Protein AF-A0A6V7XPJ3-F1 (afdb_monomer)

Structure (mmCIF, N/CA/C/O backbone):
data_AF-A0A6V7XPJ3-F1
#
_entry.id   AF-A0A6V7XPJ3-F1
#
loop_
_atom_site.group_PDB
_atom_site.id
_atom_site.type_symbol
_atom_site.label_atom_id
_atom_site.label_alt_id
_atom_site.label_comp_id
_atom_site.label_asym_id
_atom_site.label_entity_id
_atom_site.label_seq_id
_atom_site.pdbx_PDB_ins_code
_atom_site.Cartn_x
_atom_site.Cartn_y
_atom_site.Cartn_z
_atom_site.occupancy
_atom_site.B_iso_or_equiv
_atom_site.auth_seq_id
_atom_site.auth_comp_id
_atom_site.auth_asym_id
_atom_site.auth_atom_id
_atom_site.pdbx_PDB_model_num
ATOM 1 N N . MET A 1 1 ? -4.614 -4.482 14.484 1.00 74.56 1 MET A N 1
ATOM 2 C CA . MET A 1 1 ? -3.194 -4.887 14.577 1.00 74.56 1 MET A CA 1
ATOM 3 C C . MET A 1 1 ? -2.807 -5.880 13.486 1.00 74.56 1 MET A C 1
ATOM 5 O O . MET A 1 1 ? -2.039 -5.483 12.630 1.00 74.56 1 MET A O 1
ATOM 9 N N . PHE A 1 2 ? -3.361 -7.104 13.431 1.00 84.56 2 PHE A N 1
ATOM 10 C CA . PHE A 1 2 ? -2.968 -8.099 12.409 1.00 84.56 2 PHE A CA 1
ATOM 11 C C . PHE A 1 2 ? -3.120 -7.606 10.957 1.00 84.56 2 PHE A C 1
ATOM 13 O O . PHE A 1 2 ? -2.157 -7.640 10.206 1.00 84.56 2 PHE A O 1
ATOM 20 N N . CYS A 1 3 ? -4.289 -7.077 10.574 1.00 83.56 3 CYS A N 1
ATOM 21 C CA . CYS A 1 3 ? -4.509 -6.594 9.203 1.00 83.56 3 CYS A CA 1
ATOM 22 C C . CYS A 1 3 ? -3.574 -5.444 8.803 1.00 83.56 3 CYS A C 1
ATOM 24 O O . CYS A 1 3 ? -3.143 -5.400 7.662 1.00 83.56 3 CYS A O 1
ATOM 26 N N . ILE A 1 4 ? -3.235 -4.556 9.743 1.00 87.88 4 ILE A N 1
ATOM 27 C CA . ILE A 1 4 ? -2.321 -3.433 9.491 1.00 87.88 4 ILE A CA 1
ATOM 28 C C . ILE A 1 4 ? -0.924 -3.968 9.184 1.00 87.88 4 ILE A C 1
ATOM 30 O O . ILE A 1 4 ? -0.341 -3.586 8.184 1.00 87.88 4 ILE A O 1
ATOM 34 N N . GLY A 1 5 ? -0.438 -4.936 9.970 1.00 90.12 5 GLY A N 1
ATOM 35 C CA . GLY A 1 5 ? 0.854 -5.575 9.708 1.00 90.12 5 GLY A CA 1
ATOM 36 C C . GLY A 1 5 ? 0.911 -6.313 8.366 1.00 90.12 5 GLY A C 1
ATOM 37 O O . GLY A 1 5 ? 1.963 -6.370 7.745 1.00 90.12 5 GLY A O 1
ATOM 38 N N . VAL A 1 6 ? -0.210 -6.853 7.877 1.00 90.19 6 VAL A N 1
ATOM 39 C CA . VAL A 1 6 ? -0.259 -7.456 6.532 1.00 90.19 6 VAL A CA 1
ATOM 40 C C . VAL A 1 6 ? -0.111 -6.390 5.442 1.00 90.19 6 VAL A C 1
ATOM 42 O O . VAL A 1 6 ? 0.617 -6.619 4.479 1.00 90.19 6 VAL A O 1
ATOM 45 N N . ILE A 1 7 ? -0.768 -5.236 5.596 1.00 89.75 7 ILE A N 1
ATOM 46 C CA . ILE A 1 7 ? -0.653 -4.112 4.653 1.00 89.75 7 ILE A CA 1
ATOM 47 C C . ILE A 1 7 ? 0.747 -3.485 4.702 1.00 89.75 7 ILE A C 1
ATOM 49 O O . ILE A 1 7 ? 1.311 -3.205 3.653 1.00 89.75 7 ILE A O 1
ATOM 53 N N . ASP A 1 8 ? 1.342 -3.356 5.884 1.00 91.75 8 ASP A N 1
ATOM 54 C CA . ASP A 1 8 ? 2.713 -2.859 6.062 1.00 91.75 8 ASP A CA 1
ATOM 55 C C . ASP A 1 8 ? 3.743 -3.765 5.360 1.00 91.75 8 ASP A C 1
ATOM 57 O O . ASP A 1 8 ? 4.589 -3.308 4.593 1.00 91.75 8 ASP A O 1
ATOM 61 N N . MET A 1 9 ? 3.603 -5.088 5.499 1.00 93.00 9 MET A N 1
ATOM 62 C CA . MET A 1 9 ? 4.442 -6.034 4.752 1.00 93.00 9 MET A CA 1
ATOM 63 C C . MET A 1 9 ? 4.249 -5.890 3.238 1.00 93.00 9 MET A C 1
ATOM 65 O O . MET A 1 9 ? 5.221 -5.961 2.490 1.00 93.00 9 MET A O 1
ATOM 69 N N . MET A 1 10 ? 3.016 -5.660 2.774 1.00 90.75 10 MET A N 1
ATOM 70 C CA . MET A 1 10 ? 2.719 -5.390 1.363 1.00 90.75 10 MET A CA 1
ATOM 71 C C . MET A 1 10 ? 3.367 -4.089 0.865 1.00 90.75 10 MET A C 1
ATOM 73 O O . MET A 1 10 ? 3.898 -4.083 -0.249 1.00 90.75 10 MET A O 1
ATOM 77 N N . ALA A 1 11 ? 3.370 -3.034 1.682 1.00 90.56 11 ALA A N 1
ATOM 78 C CA . ALA A 1 11 ? 4.013 -1.758 1.384 1.00 90.56 11 ALA A CA 1
ATOM 79 C C . ALA A 1 11 ? 5.546 -1.885 1.343 1.00 90.56 11 ALA A C 1
ATOM 81 O O . ALA A 1 11 ? 6.189 -1.366 0.431 1.00 90.56 11 ALA A O 1
ATOM 82 N N . LEU A 1 12 ? 6.143 -2.657 2.256 1.00 92.25 12 LEU A N 1
ATOM 83 C CA . LEU A 1 12 ? 7.584 -2.937 2.267 1.00 92.25 12 LEU A CA 1
ATOM 84 C C . LEU A 1 12 ? 8.059 -3.700 1.024 1.00 92.25 12 LEU A C 1
ATOM 86 O O . LEU A 1 12 ? 9.182 -3.479 0.559 1.00 92.25 12 LEU A O 1
ATOM 90 N N . LEU A 1 13 ? 7.226 -4.580 0.458 1.00 91.69 13 LEU A N 1
ATOM 91 C CA . LEU A 1 13 ? 7.546 -5.236 -0.814 1.00 91.69 13 LEU A CA 1
ATOM 92 C C . LEU A 1 13 ? 7.695 -4.210 -1.951 1.00 91.69 13 LEU A C 1
ATOM 94 O O . LEU A 1 13 ? 8.577 -4.370 -2.796 1.00 91.69 13 LEU A O 1
ATOM 98 N N . ASP A 1 14 ? 6.878 -3.156 -1.952 1.00 88.38 14 ASP A N 1
ATOM 99 C CA . ASP A 1 14 ? 6.933 -2.078 -2.942 1.00 88.38 14 ASP A CA 1
ATOM 100 C C . ASP A 1 14 ? 8.128 -1.138 -2.710 1.00 88.38 14 ASP A C 1
ATOM 102 O O . ASP A 1 14 ? 9.012 -0.992 -3.564 1.00 88.38 14 ASP A O 1
ATOM 106 N N . ALA A 1 15 ? 8.205 -0.559 -1.511 1.00 86.94 15 ALA A N 1
ATOM 107 C CA . ALA A 1 15 ? 9.214 0.433 -1.156 1.00 86.94 15 ALA A CA 1
ATOM 108 C C . ALA A 1 15 ? 10.632 -0.158 -1.083 1.00 86.94 15 ALA A C 1
ATOM 110 O O . ALA A 1 15 ? 11.612 0.536 -1.344 1.00 86.94 15 ALA A O 1
ATOM 111 N N . GLY A 1 16 ? 10.755 -1.442 -0.739 1.00 88.31 16 GLY A N 1
ATOM 112 C CA . GLY A 1 16 ? 12.034 -2.136 -0.635 1.00 88.31 16 GLY A CA 1
ATOM 113 C C . GLY A 1 16 ? 12.398 -2.884 -1.912 1.00 88.31 16 GLY A C 1
ATOM 114 O O . GLY A 1 16 ? 13.285 -2.477 -2.663 1.00 88.31 16 GLY A O 1
ATOM 115 N N . ILE A 1 17 ? 11.735 -4.018 -2.143 1.00 90.31 17 ILE A N 1
ATOM 116 C CA . ILE A 1 17 ? 12.149 -4.984 -3.171 1.00 90.31 17 ILE A CA 1
ATOM 117 C C . ILE A 1 17 ? 11.868 -4.451 -4.573 1.00 90.31 17 ILE A C 1
ATOM 119 O O . ILE A 1 17 ? 12.751 -4.505 -5.428 1.00 90.31 17 ILE A O 1
ATOM 123 N N . LEU A 1 18 ? 10.662 -3.937 -4.819 1.00 88.12 18 LEU A N 1
ATOM 124 C CA . LEU A 1 18 ? 10.276 -3.467 -6.144 1.00 88.12 18 LEU A CA 1
ATOM 125 C C . LEU A 1 18 ? 11.073 -2.217 -6.521 1.00 88.12 18 LEU A C 1
ATOM 127 O O . LEU A 1 18 ? 11.769 -2.216 -7.533 1.00 88.12 18 LEU A O 1
ATOM 131 N N . THR A 1 19 ? 11.077 -1.205 -5.655 1.00 89.19 19 THR A N 1
ATOM 132 C CA . THR A 1 19 ? 11.885 0.013 -5.826 1.00 89.19 19 THR A CA 1
ATOM 133 C C . THR A 1 19 ? 13.372 -0.315 -6.026 1.00 89.19 19 THR A C 1
ATOM 135 O O . THR A 1 19 ? 13.999 0.195 -6.957 1.00 89.19 19 THR A O 1
ATOM 138 N N . GLY A 1 20 ? 13.935 -1.231 -5.228 1.00 88.81 20 GLY A N 1
ATOM 139 C CA . GLY A 1 20 ? 15.321 -1.683 -5.372 1.00 88.81 20 GLY A CA 1
ATOM 140 C C . GLY A 1 20 ? 15.592 -2.408 -6.694 1.00 88.81 20 GLY A C 1
ATOM 141 O O . GLY A 1 20 ? 16.608 -2.149 -7.340 1.00 88.81 20 GLY A O 1
ATOM 142 N N . TYR A 1 21 ? 14.677 -3.270 -7.143 1.00 89.38 21 TYR A N 1
ATOM 143 C CA . TYR A 1 21 ? 14.788 -3.969 -8.425 1.00 89.38 21 TYR A CA 1
ATOM 144 C C . TYR A 1 21 ? 14.723 -3.005 -9.616 1.00 89.38 21 TYR A C 1
ATOM 146 O O . TYR A 1 21 ? 15.544 -3.103 -10.535 1.00 89.38 21 TYR A O 1
ATOM 154 N N . LEU A 1 22 ? 13.777 -2.059 -9.609 1.00 86.31 22 LEU A N 1
ATOM 155 C CA . LEU A 1 22 ? 13.683 -1.052 -10.665 1.00 86.31 22 LEU A CA 1
ATOM 156 C C . LEU A 1 22 ? 14.906 -0.132 -10.677 1.00 86.31 22 LEU A C 1
ATOM 158 O O . LEU A 1 22 ? 15.411 0.201 -11.751 1.00 86.31 22 LEU A O 1
ATOM 162 N N . GLY A 1 23 ? 15.401 0.232 -9.496 1.00 86.62 23 GLY A N 1
ATOM 163 C CA . GLY A 1 23 ? 16.597 1.042 -9.329 1.00 86.62 23 GLY A CA 1
ATOM 164 C C . GLY A 1 23 ? 17.873 0.353 -9.817 1.00 86.62 23 GLY A C 1
ATOM 165 O O . GLY A 1 23 ? 18.633 0.959 -10.568 1.00 86.62 23 GLY A O 1
ATOM 166 N N . TYR A 1 24 ? 18.081 -0.924 -9.477 1.00 88.06 24 TYR A N 1
ATOM 167 C CA . TYR A 1 24 ? 19.246 -1.702 -9.928 1.00 88.06 24 TYR A CA 1
ATOM 168 C C . TYR A 1 24 ? 19.320 -1.819 -11.457 1.00 88.06 24 TYR A C 1
ATOM 170 O O . TYR A 1 24 ? 20.393 -1.699 -12.041 1.00 88.06 24 TYR A O 1
ATOM 178 N N . ASN A 1 25 ? 18.174 -2.012 -12.115 1.00 85.94 25 ASN A N 1
ATOM 179 C CA . ASN A 1 25 ? 18.097 -2.098 -13.576 1.00 85.94 25 ASN A CA 1
ATOM 180 C C . ASN A 1 25 ? 18.046 -0.724 -14.271 1.00 85.94 25 ASN A C 1
ATOM 182 O O . ASN A 1 25 ? 18.041 -0.659 -15.499 1.00 85.94 25 ASN A O 1
ATOM 186 N N . GLY A 1 26 ? 17.970 0.377 -13.517 1.00 82.81 26 GLY A N 1
ATOM 187 C CA . GLY A 1 26 ? 17.881 1.723 -14.078 1.00 82.81 26 GLY A CA 1
ATOM 188 C C . GLY A 1 26 ? 16.573 2.008 -14.826 1.00 82.81 26 GLY A C 1
ATOM 189 O O . GLY A 1 26 ? 16.551 2.891 -15.684 1.00 82.81 26 GLY A O 1
ATOM 190 N N . TYR A 1 27 ? 15.476 1.305 -14.525 1.00 82.31 27 TYR A N 1
ATOM 191 C CA . TYR A 1 27 ? 14.218 1.466 -15.258 1.00 82.31 27 TYR A CA 1
ATOM 192 C C . TYR A 1 27 ? 13.622 2.874 -15.097 1.00 82.31 27 TYR A C 1
ATOM 194 O O . TYR A 1 27 ? 13.411 3.368 -13.993 1.00 82.31 27 TYR A O 1
ATOM 202 N N . VAL A 1 28 ? 13.293 3.485 -16.235 1.00 79.00 28 VAL A N 1
ATOM 203 C CA . VAL A 1 28 ? 12.514 4.727 -16.347 1.00 79.00 28 VAL A CA 1
ATOM 204 C C . VAL A 1 28 ? 11.172 4.439 -17.014 1.00 79.00 28 VAL A C 1
ATOM 206 O O . VAL A 1 28 ? 11.032 3.423 -17.705 1.00 79.00 28 VAL A O 1
ATOM 209 N N . PHE A 1 29 ? 10.203 5.349 -16.871 1.00 72.50 29 PHE A N 1
ATOM 210 C CA . PHE A 1 29 ? 8.851 5.202 -17.435 1.00 72.50 29 PHE A CA 1
ATOM 211 C C . PHE A 1 29 ? 8.847 4.787 -18.920 1.00 72.50 29 PHE A C 1
ATOM 213 O O . PHE A 1 29 ? 8.075 3.918 -19.322 1.00 72.50 29 PHE A O 1
ATOM 220 N N . CYS A 1 30 ? 9.772 5.326 -19.722 1.00 74.19 30 CYS A N 1
ATOM 221 C CA . CYS A 1 30 ? 9.883 5.037 -21.155 1.00 74.19 30 CYS A CA 1
ATOM 222 C C . CYS A 1 30 ? 10.384 3.621 -21.493 1.00 74.19 30 CYS A C 1
ATOM 224 O O . CYS A 1 30 ? 10.151 3.150 -22.602 1.00 74.19 30 CYS A O 1
ATOM 226 N N . SER A 1 31 ? 11.074 2.938 -20.574 1.00 81.56 31 SER A N 1
ATOM 227 C CA . SER A 1 31 ? 11.674 1.620 -20.837 1.00 81.56 31 SER A CA 1
ATOM 228 C C . SER A 1 31 ? 10.666 0.482 -20.647 1.00 81.56 31 SER A C 1
ATOM 230 O O . SER A 1 31 ? 10.634 -0.483 -21.409 1.00 81.56 31 SER A O 1
ATOM 232 N N . SER A 1 32 ? 9.798 0.581 -19.637 1.00 78.44 32 SER A N 1
ATOM 233 C CA . SER A 1 32 ? 8.780 -0.438 -19.346 1.00 78.44 32 SER A CA 1
ATOM 234 C C . SER A 1 32 ? 7.548 0.181 -18.672 1.00 78.44 32 SER A C 1
ATOM 236 O O . SER A 1 32 ? 7.328 -0.011 -17.473 1.00 78.44 32 SER A O 1
ATOM 238 N N . PRO A 1 33 ? 6.699 0.892 -19.440 1.00 81.25 33 PRO A N 1
ATOM 239 C CA . PRO A 1 33 ? 5.591 1.674 -18.888 1.00 81.25 33 PRO A CA 1
ATOM 240 C C . PRO A 1 33 ? 4.534 0.809 -18.194 1.00 81.25 33 PRO A C 1
ATOM 242 O O . PRO A 1 33 ? 3.950 1.225 -17.202 1.00 81.25 33 PRO A O 1
ATOM 245 N N . ARG A 1 34 ? 4.307 -0.428 -18.662 1.00 83.44 34 ARG A N 1
ATOM 246 C CA . ARG A 1 34 ? 3.313 -1.336 -18.061 1.00 83.44 34 ARG A CA 1
ATOM 247 C C . ARG A 1 34 ? 3.703 -1.791 -16.654 1.00 83.44 34 ARG A C 1
ATOM 249 O O . ARG A 1 34 ? 2.846 -1.824 -15.780 1.00 83.44 34 ARG A O 1
ATOM 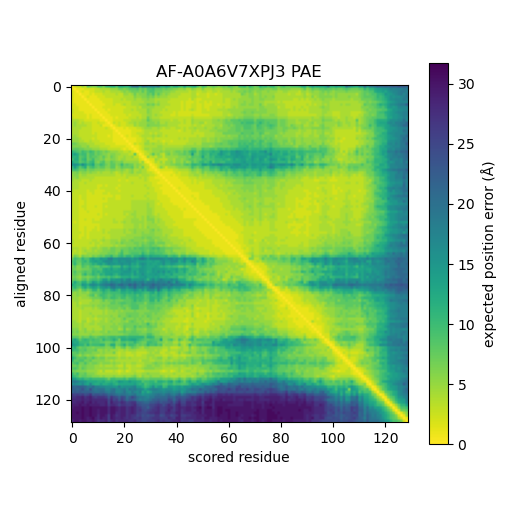256 N N . LEU A 1 35 ? 4.977 -2.133 -16.441 1.00 83.62 35 LEU A N 1
ATOM 257 C CA . LEU A 1 35 ? 5.477 -2.565 -15.132 1.00 83.62 35 LEU A CA 1
ATOM 258 C C . LEU A 1 35 ? 5.416 -1.417 -14.124 1.00 83.62 35 LEU A C 1
ATOM 260 O O . LEU A 1 35 ? 4.884 -1.598 -13.035 1.00 83.62 35 LEU A O 1
ATOM 264 N N . ILE A 1 36 ? 5.893 -0.234 -14.519 1.00 86.31 36 ILE A N 1
ATOM 265 C CA . ILE A 1 36 ? 5.914 0.953 -13.654 1.00 86.31 36 ILE A CA 1
ATOM 266 C C . ILE A 1 36 ? 4.495 1.419 -13.322 1.00 86.31 36 ILE A C 1
ATOM 268 O O . ILE A 1 36 ? 4.233 1.777 -12.182 1.00 86.31 36 ILE A O 1
ATOM 272 N N . TYR A 1 37 ? 3.563 1.349 -14.275 1.00 86.00 37 TYR A N 1
ATOM 273 C CA . TYR A 1 37 ? 2.164 1.702 -14.035 1.00 86.00 37 TYR A CA 1
ATOM 274 C C . TYR A 1 37 ? 1.493 0.778 -13.008 1.00 86.00 37 TYR A C 1
ATOM 276 O O . TYR A 1 37 ? 0.831 1.254 -12.089 1.00 86.00 37 TYR A O 1
ATOM 284 N N . ILE A 1 38 ? 1.671 -0.543 -13.143 1.00 88.31 38 ILE A N 1
ATOM 285 C CA . ILE A 1 38 ? 1.098 -1.523 -12.204 1.00 88.31 38 ILE A CA 1
ATOM 286 C C . ILE A 1 38 ? 1.728 -1.364 -10.818 1.00 88.31 38 ILE A C 1
ATOM 288 O O . ILE A 1 38 ? 1.011 -1.346 -9.820 1.00 88.31 38 ILE A O 1
ATOM 292 N N . ALA A 1 39 ? 3.052 -1.211 -10.767 1.00 89.06 39 ALA A N 1
ATOM 293 C CA . ALA A 1 39 ? 3.790 -0.987 -9.533 1.00 89.06 39 ALA A CA 1
ATOM 294 C C . ALA A 1 39 ? 3.343 0.309 -8.835 1.00 89.06 39 ALA A C 1
ATOM 296 O O . ALA A 1 39 ? 3.000 0.296 -7.662 1.00 89.06 39 ALA A O 1
ATOM 297 N N . GLY A 1 40 ? 3.210 1.402 -9.584 1.00 87.69 40 GLY A N 1
ATOM 298 C CA . GLY A 1 40 ? 2.741 2.683 -9.066 1.00 87.69 40 GLY A CA 1
ATOM 299 C C . GLY A 1 40 ? 1.303 2.674 -8.556 1.00 87.69 40 GLY A C 1
ATOM 300 O O . GLY A 1 40 ? 0.993 3.312 -7.551 1.00 87.69 40 GLY A O 1
ATOM 301 N N . ALA A 1 41 ? 0.410 1.940 -9.225 1.00 88.62 41 ALA A N 1
ATOM 302 C CA . ALA A 1 41 ? -0.961 1.750 -8.754 1.00 88.62 41 ALA A CA 1
ATOM 303 C C . ALA A 1 41 ? -0.999 0.934 -7.450 1.00 88.62 41 ALA A C 1
ATOM 305 O O . ALA A 1 41 ? -1.759 1.258 -6.537 1.00 88.62 41 ALA A O 1
ATOM 306 N N . TYR A 1 42 ? -0.150 -0.091 -7.343 1.00 90.19 42 TYR A N 1
ATOM 307 C CA . TYR A 1 42 ? 0.007 -0.888 -6.128 1.00 90.19 42 TYR A CA 1
ATOM 308 C C . TYR A 1 42 ? 0.599 -0.073 -4.966 1.00 90.19 42 TYR A C 1
ATOM 310 O O . TYR A 1 42 ? 0.087 -0.150 -3.848 1.00 90.19 42 TYR A O 1
ATOM 318 N N . ALA A 1 43 ? 1.598 0.767 -5.237 1.00 90.19 43 ALA A N 1
ATOM 319 C CA . ALA A 1 43 ? 2.172 1.692 -4.264 1.00 90.19 43 ALA A CA 1
ATOM 320 C C . ALA A 1 43 ? 1.112 2.664 -3.714 1.00 90.19 43 ALA A C 1
ATOM 322 O O . ALA A 1 43 ? 0.963 2.808 -2.501 1.00 90.19 43 ALA A O 1
ATOM 323 N N . MET A 1 44 ? 0.305 3.273 -4.596 1.00 89.31 44 MET A N 1
ATOM 324 C CA . MET A 1 44 ? -0.791 4.167 -4.192 1.00 89.31 44 MET A CA 1
ATOM 325 C C . MET A 1 44 ? -1.861 3.451 -3.363 1.00 89.31 44 MET A C 1
ATOM 327 O O . MET A 1 44 ? -2.337 4.004 -2.364 1.00 89.31 44 MET A O 1
ATOM 331 N N . PHE A 1 45 ? -2.220 2.221 -3.749 1.00 90.50 45 PHE A N 1
ATOM 332 C CA . PHE A 1 45 ? -3.125 1.375 -2.972 1.00 90.50 45 PHE A CA 1
ATOM 333 C C . PHE A 1 45 ? -2.596 1.174 -1.548 1.00 90.50 45 PHE A C 1
ATOM 335 O O . PHE A 1 45 ? -3.303 1.479 -0.586 1.00 90.50 45 PHE A O 1
ATOM 342 N N . CYS A 1 46 ? -1.354 0.696 -1.418 1.00 90.31 46 CYS A N 1
ATOM 343 C CA . CYS A 1 46 ? -0.759 0.371 -0.124 1.00 90.31 46 CYS A CA 1
ATOM 344 C C . CYS A 1 46 ? -0.644 1.613 0.759 1.00 90.31 46 CYS A C 1
ATOM 346 O O . CYS A 1 46 ? -1.135 1.593 1.883 1.00 90.31 46 CYS A O 1
ATOM 348 N N . TRP A 1 47 ? -0.114 2.716 0.224 1.00 89.81 47 TRP A N 1
ATOM 349 C CA . TRP A 1 47 ? 0.077 3.954 0.980 1.00 89.81 47 TRP A CA 1
ATOM 350 C C . TRP A 1 47 ? -1.248 4.498 1.528 1.00 89.81 47 TRP A C 1
ATOM 352 O O . TRP A 1 47 ? -1.394 4.760 2.722 1.00 89.81 47 TRP A O 1
ATOM 362 N N . SER A 1 48 ? -2.258 4.625 0.668 1.00 90.38 48 SER A N 1
ATOM 363 C CA . SER A 1 48 ? -3.554 5.164 1.090 1.00 90.38 48 SER A CA 1
ATOM 364 C C . SER A 1 48 ? -4.291 4.246 2.073 1.00 90.38 48 SER A C 1
ATOM 366 O O . SER A 1 48 ? -4.914 4.741 3.020 1.00 90.38 48 SER A O 1
ATOM 368 N N . ALA A 1 49 ? -4.204 2.924 1.897 1.00 91.00 49 ALA A N 1
ATOM 369 C CA . ALA A 1 49 ? -4.787 1.960 2.824 1.00 91.00 49 ALA A CA 1
ATOM 370 C C . ALA A 1 49 ? -4.086 1.995 4.193 1.00 91.00 49 ALA A C 1
ATOM 372 O O . ALA A 1 49 ? -4.767 2.052 5.220 1.00 91.00 49 ALA A O 1
ATOM 373 N N . GLU A 1 50 ? -2.753 2.013 4.210 1.00 91.06 50 GLU A N 1
ATOM 374 C CA . GLU A 1 50 ? -1.924 2.037 5.417 1.00 91.06 50 GLU A CA 1
ATOM 375 C C . GLU A 1 50 ? -2.199 3.285 6.257 1.00 91.06 50 GLU A C 1
ATOM 377 O O . GLU A 1 50 ? -2.640 3.167 7.403 1.00 91.06 50 GLU A O 1
ATOM 382 N N . SER A 1 51 ? -2.083 4.478 5.663 1.00 90.56 51 SER A N 1
ATOM 383 C CA . SER A 1 51 ? -2.298 5.738 6.387 1.00 90.56 51 SER A CA 1
ATOM 384 C C . SER A 1 51 ? -3.699 5.819 6.996 1.00 90.56 51 SER A C 1
ATOM 386 O O . SER A 1 51 ? -3.879 6.265 8.130 1.00 90.56 51 SER A O 1
ATOM 388 N N . THR A 1 52 ? -4.717 5.344 6.276 1.00 91.25 52 THR A N 1
ATOM 389 C CA . THR A 1 52 ? -6.093 5.358 6.790 1.00 91.25 52 THR A CA 1
ATOM 390 C C . THR A 1 52 ? -6.264 4.367 7.947 1.00 91.25 52 THR A C 1
ATOM 392 O O . THR A 1 52 ? -6.942 4.673 8.931 1.00 91.25 52 THR A O 1
ATOM 395 N N . MET A 1 53 ? -5.632 3.191 7.877 1.00 91.06 53 MET A N 1
ATOM 396 C CA . MET A 1 53 ? -5.666 2.201 8.958 1.00 91.06 53 MET A CA 1
ATOM 397 C C . MET A 1 53 ? -4.949 2.679 10.226 1.00 91.06 53 MET A C 1
ATOM 399 O O . MET A 1 53 ? -5.442 2.426 11.330 1.00 91.06 53 MET A O 1
ATOM 403 N N . GLU A 1 54 ? -3.829 3.386 10.093 1.00 91.25 54 GLU A N 1
ATOM 404 C CA . GLU A 1 54 ? -3.118 3.981 11.229 1.00 91.25 54 GLU A CA 1
ATOM 405 C C . GLU A 1 54 ? -3.954 5.056 11.926 1.00 91.25 54 GLU A C 1
ATOM 407 O O . GLU A 1 54 ? -4.042 5.072 13.156 1.00 91.25 54 GLU A O 1
ATOM 412 N N . VAL A 1 55 ? -4.649 5.901 11.158 1.00 91.88 55 VAL A N 1
ATOM 413 C CA . VAL A 1 55 ? -5.574 6.903 11.710 1.00 91.88 55 VAL A CA 1
ATOM 414 C C . VAL A 1 55 ? -6.707 6.230 12.486 1.00 91.88 55 VAL A C 1
ATOM 416 O O . VAL A 1 55 ? -7.000 6.625 13.616 1.00 91.88 55 VAL A O 1
ATOM 419 N N . VAL A 1 56 ? -7.319 5.177 11.933 1.00 89.38 56 VAL A N 1
ATOM 420 C CA . VAL A 1 56 ? -8.366 4.407 12.633 1.00 89.38 56 VAL A CA 1
ATOM 421 C C . VAL A 1 56 ? -7.829 3.817 13.938 1.00 89.38 56 VAL A C 1
ATOM 423 O O . VAL A 1 56 ? -8.518 3.831 14.962 1.00 89.38 56 VAL A O 1
ATOM 426 N N . LEU A 1 57 ? -6.586 3.335 13.935 1.00 89.62 57 LEU A N 1
ATOM 427 C CA . LEU A 1 57 ? -5.953 2.795 15.129 1.00 89.62 57 LEU A CA 1
ATOM 428 C C . LEU A 1 57 ? -5.665 3.874 16.183 1.00 89.62 57 LEU A C 1
ATOM 430 O O . LEU A 1 57 ? -5.901 3.643 17.373 1.00 89.62 57 LEU A O 1
ATOM 434 N N . ALA A 1 58 ? -5.191 5.045 15.762 1.00 91.19 58 ALA A N 1
ATOM 435 C CA . ALA A 1 58 ? -4.983 6.186 16.644 1.00 91.19 58 ALA A CA 1
ATOM 436 C C . ALA A 1 58 ? -6.303 6.617 17.298 1.00 91.19 58 ALA A C 1
ATOM 438 O O . ALA A 1 58 ? -6.360 6.800 18.514 1.00 91.19 58 ALA A O 1
ATOM 439 N N . ILE A 1 59 ? -7.392 6.674 16.522 1.00 89.44 59 ILE A N 1
ATOM 440 C CA . ILE A 1 59 ? -8.736 6.967 17.039 1.00 89.44 59 ILE A CA 1
ATOM 441 C C . ILE A 1 59 ? -9.173 5.904 18.049 1.00 89.44 59 ILE A C 1
ATOM 443 O O . ILE A 1 59 ? -9.704 6.261 19.101 1.00 89.44 59 ILE A O 1
ATOM 447 N N . ASN A 1 60 ? -8.918 4.619 17.781 1.00 87.75 60 ASN A N 1
ATOM 448 C CA . ASN A 1 60 ? -9.210 3.549 18.735 1.00 87.75 60 ASN A CA 1
ATOM 449 C C . ASN A 1 60 ? -8.495 3.778 20.077 1.00 87.75 60 ASN A C 1
ATOM 451 O O . ASN A 1 60 ? -9.132 3.710 21.125 1.00 87.75 60 ASN A O 1
ATOM 455 N N . ARG A 1 61 ? -7.206 4.142 20.060 1.00 89.25 61 ARG A N 1
ATOM 456 C CA . ARG A 1 61 ? -6.450 4.450 21.287 1.00 89.25 61 ARG A CA 1
ATOM 457 C C . ARG A 1 61 ? -6.969 5.687 22.013 1.00 89.25 61 ARG A C 1
ATOM 459 O O . ARG A 1 61 ? -7.136 5.651 23.230 1.00 89.25 61 ARG A O 1
ATOM 466 N N . CYS A 1 62 ? -7.269 6.758 21.285 1.00 90.62 62 CYS A N 1
ATOM 467 C CA . CYS A 1 62 ? -7.849 7.969 21.864 1.00 90.62 62 CYS A CA 1
ATOM 468 C C . CYS A 1 62 ? -9.228 7.702 22.495 1.00 90.62 62 CYS A C 1
ATOM 470 O O . CYS A 1 62 ? -9.533 8.243 23.557 1.00 90.62 62 CYS A O 1
ATOM 472 N N . ALA A 1 63 ? -10.049 6.845 21.879 1.00 88.50 63 ALA A N 1
ATOM 473 C CA . ALA A 1 63 ? -11.355 6.467 22.410 1.00 88.50 63 ALA A CA 1
ATOM 474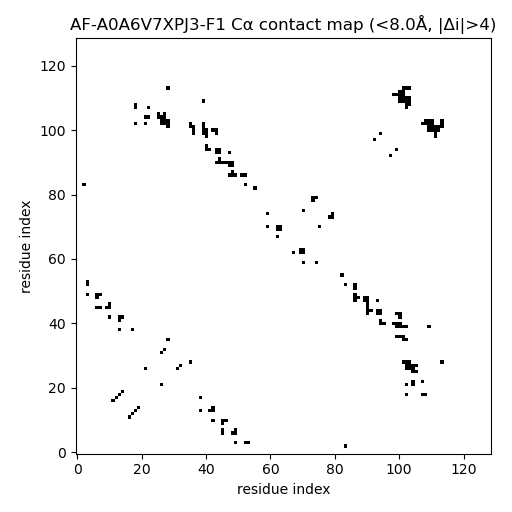 C C . ALA A 1 63 ? -11.238 5.642 23.702 1.00 88.50 63 ALA A C 1
ATOM 476 O O . ALA A 1 63 ? -11.973 5.914 24.652 1.00 88.50 63 ALA A O 1
ATOM 477 N N . GLU A 1 64 ? -10.298 4.689 23.760 1.00 88.44 64 GLU A N 1
ATOM 478 C CA . GLU A 1 64 ? -9.991 3.919 24.977 1.00 88.44 64 GLU A CA 1
ATOM 479 C C . GLU A 1 64 ? -9.539 4.836 26.129 1.00 88.44 64 GLU A C 1
ATOM 481 O O . GLU A 1 64 ? -10.004 4.679 27.257 1.00 88.44 64 GLU A O 1
ATOM 486 N N . LEU A 1 65 ? -8.691 5.832 25.836 1.00 90.19 65 LEU A N 1
ATOM 487 C CA . LEU A 1 65 ? -8.215 6.829 26.806 1.00 90.19 65 LEU A CA 1
ATOM 488 C C . LEU A 1 65 ? -9.338 7.729 27.340 1.00 90.19 65 LEU A C 1
ATOM 490 O O . LEU A 1 65 ? -9.341 8.070 28.521 1.00 90.19 65 LEU A O 1
ATOM 494 N N . TRP A 1 66 ? -10.279 8.129 26.480 1.00 89.81 66 TRP A N 1
ATOM 495 C CA . TRP 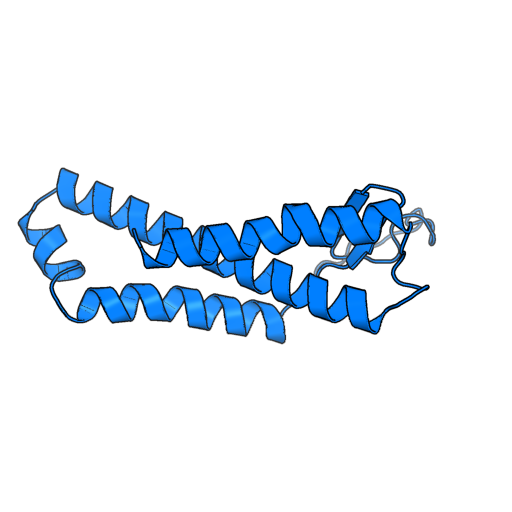A 1 66 ? -11.365 9.032 26.866 1.00 89.81 66 TRP A CA 1
ATOM 496 C C . TRP A 1 66 ? -12.447 8.321 27.679 1.00 89.81 66 TRP A C 1
ATOM 498 O O . TRP A 1 66 ? -12.876 8.814 28.721 1.00 89.81 66 TRP A O 1
ATOM 508 N N . SER A 1 67 ? -12.928 7.169 27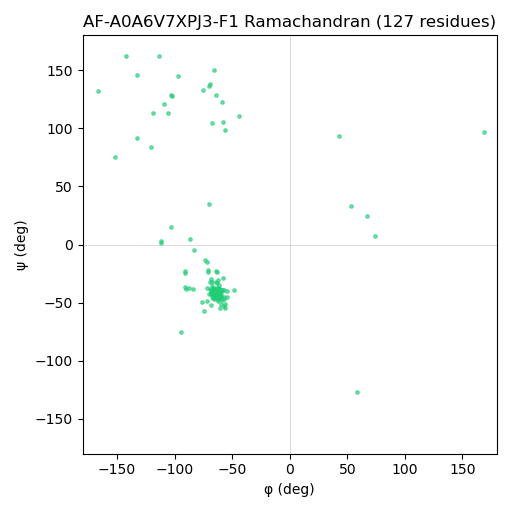.202 1.00 87.81 67 SER A N 1
ATOM 509 C CA . SER A 1 67 ? -13.838 6.322 27.973 1.00 87.81 67 SER A CA 1
ATOM 510 C C . SER A 1 67 ? -13.974 4.931 27.358 1.00 87.81 67 SER A C 1
ATOM 512 O O . SER A 1 67 ? -14.317 4.782 26.182 1.00 87.81 67 SER A O 1
ATOM 514 N N . ASN A 1 68 ? -13.854 3.905 28.200 1.00 81.44 68 ASN A N 1
ATOM 515 C CA . ASN A 1 68 ? -14.045 2.510 27.793 1.00 81.44 68 ASN A CA 1
ATOM 516 C C . ASN A 1 68 ? -15.439 2.249 27.181 1.00 81.44 68 ASN A C 1
ATOM 518 O O . ASN A 1 68 ? -15.577 1.415 26.296 1.00 81.44 68 ASN A O 1
ATOM 522 N N . VAL A 1 69 ? -16.472 3.006 27.583 1.00 82.12 69 VAL A N 1
ATOM 523 C CA . VAL A 1 69 ? -17.847 2.859 27.063 1.00 82.12 69 VAL A CA 1
ATOM 524 C C . VAL A 1 69 ? -17.986 3.356 25.617 1.00 82.12 69 VAL A C 1
ATOM 526 O O . VAL A 1 69 ? -18.715 2.744 24.831 1.00 82.12 69 VAL A O 1
ATOM 529 N N . LEU A 1 70 ? -17.304 4.448 25.236 1.00 76.81 70 LEU A N 1
ATOM 530 C CA . LEU A 1 70 ? -17.282 4.887 23.832 1.00 76.81 70 LEU A CA 1
ATOM 531 C C . LEU A 1 70 ? -16.476 3.924 22.964 1.00 76.81 70 LEU A C 1
ATOM 533 O O . LEU A 1 70 ? -16.932 3.596 21.867 1.00 76.81 70 LEU A O 1
ATOM 537 N N . ALA A 1 71 ? -15.319 3.470 23.452 1.00 79.62 71 ALA A N 1
ATOM 538 C CA . ALA A 1 71 ? -14.482 2.517 22.732 1.00 79.62 71 ALA A CA 1
ATOM 539 C C . ALA A 1 71 ? -15.269 1.240 22.403 1.00 79.62 71 ALA A C 1
ATOM 541 O O . ALA A 1 71 ? -15.326 0.829 21.244 1.00 79.62 71 ALA A O 1
ATOM 542 N N . ASP A 1 72 ? -15.992 0.692 23.381 1.00 80.69 72 ASP A N 1
ATOM 543 C CA . ASP A 1 72 ? -16.807 -0.505 23.179 1.00 80.69 72 ASP A CA 1
ATOM 544 C C . ASP A 1 72 ? -17.993 -0.229 22.228 1.00 80.69 72 ASP A C 1
ATOM 546 O O . ASP A 1 72 ? -18.271 -0.993 21.307 1.00 80.69 72 ASP A O 1
ATOM 550 N N . LYS A 1 73 ? -18.662 0.929 22.310 1.00 80.12 73 LYS A N 1
ATOM 551 C CA . LYS A 1 73 ? -19.746 1.253 21.355 1.00 80.12 73 LYS A CA 1
ATOM 552 C C . LYS A 1 73 ? -19.287 1.333 19.894 1.00 80.12 73 LYS A C 1
ATOM 554 O O . LYS A 1 73 ? -20.062 0.948 19.000 1.00 80.12 73 LYS A O 1
ATOM 559 N N . LEU A 1 74 ? -18.093 1.877 19.662 1.00 76.31 74 LEU A N 1
ATOM 560 C CA . LEU A 1 74 ? -17.577 2.199 18.330 1.00 76.31 74 LEU A CA 1
ATOM 561 C C . LEU A 1 74 ? -16.803 1.030 17.703 1.00 76.31 74 LEU A C 1
ATOM 563 O O . LEU A 1 74 ? -16.961 0.774 16.507 1.00 76.31 74 LEU A O 1
ATOM 567 N N . PHE A 1 75 ? -16.040 0.293 18.514 1.00 77.94 75 PHE A N 1
ATOM 568 C CA . PHE A 1 75 ? -15.124 -0.759 18.066 1.00 77.94 75 PHE A CA 1
ATOM 569 C C . PHE A 1 75 ? -15.549 -2.184 18.463 1.00 77.94 75 PHE A C 1
ATOM 571 O O . PHE A 1 75 ? -14.855 -3.138 18.117 1.00 77.94 75 PHE A O 1
ATOM 578 N N . SER A 1 76 ? -16.704 -2.379 19.111 1.00 76.50 76 SER A N 1
ATOM 579 C CA . SER A 1 76 ? -17.162 -3.727 19.478 1.00 76.50 76 SER A CA 1
ATOM 580 C C . SER A 1 76 ? -17.600 -4.586 18.285 1.00 76.50 76 SER A C 1
ATOM 582 O O . SER A 1 76 ? -18.350 -4.169 17.388 1.00 76.50 76 SER A O 1
ATOM 584 N N . GLY A 1 77 ? -17.161 -5.846 18.325 1.00 76.75 77 GLY A N 1
ATOM 585 C CA . GLY A 1 77 ? -17.633 -6.937 17.481 1.00 76.75 77 GLY A CA 1
ATOM 586 C C . GLY A 1 77 ? -17.459 -6.686 15.982 1.00 76.75 77 GLY A C 1
ATOM 587 O O . GLY A 1 77 ? -16.373 -6.387 15.491 1.00 76.75 77 GLY A O 1
ATOM 588 N N . LYS A 1 78 ? -18.553 -6.833 15.225 1.00 73.94 78 LYS A N 1
ATOM 589 C CA . LYS A 1 78 ? -18.555 -6.785 13.750 1.00 73.94 78 LYS A CA 1
ATOM 590 C C . LYS A 1 78 ? -18.336 -5.380 13.172 1.00 73.94 78 LYS A C 1
ATOM 592 O O . LYS A 1 78 ? -18.025 -5.262 11.992 1.00 73.94 78 LYS A O 1
ATOM 597 N N . LYS A 1 79 ? -18.476 -4.318 13.975 1.00 77.69 79 LYS A N 1
ATOM 598 C CA . LYS A 1 79 ? -18.246 -2.934 13.522 1.00 77.69 79 LYS A CA 1
ATOM 599 C C . LYS A 1 79 ? -16.769 -2.675 13.236 1.00 77.69 79 LYS A C 1
ATOM 601 O O . LYS A 1 79 ? -16.463 -1.950 12.298 1.00 77.69 79 LYS A O 1
ATOM 606 N N . LEU A 1 80 ? -15.866 -3.332 13.967 1.00 80.56 80 LEU A N 1
ATOM 607 C CA . LEU A 1 80 ? -14.427 -3.286 13.702 1.00 80.56 80 LEU A CA 1
ATOM 608 C C . LEU A 1 80 ? -14.097 -3.735 12.270 1.00 80.56 80 LEU A C 1
ATOM 610 O O . LEU A 1 80 ? -13.258 -3.135 11.611 1.00 80.56 80 LEU A O 1
ATOM 614 N N . ILE A 1 81 ? -14.790 -4.761 11.765 1.00 80.19 81 ILE A N 1
ATOM 615 C CA . ILE A 1 81 ? -14.608 -5.236 10.387 1.00 80.19 81 ILE A CA 1
ATOM 616 C C . ILE A 1 81 ? -15.009 -4.148 9.389 1.00 80.19 81 ILE A C 1
ATOM 618 O O . ILE A 1 81 ? -14.289 -3.929 8.422 1.00 80.19 81 ILE A O 1
ATOM 622 N N . VAL A 1 82 ? -16.099 -3.415 9.641 1.00 83.25 82 VAL A N 1
ATOM 623 C CA . VAL A 1 82 ? -16.499 -2.276 8.795 1.00 83.25 82 VAL A CA 1
ATOM 624 C C . VAL A 1 82 ? -15.403 -1.207 8.777 1.00 83.25 82 VAL A C 1
ATOM 626 O O . VAL A 1 82 ? -15.031 -0.735 7.707 1.00 83.25 82 VAL A O 1
ATOM 629 N N . TRP A 1 83 ? -14.817 -0.899 9.937 1.00 84.00 83 TRP A N 1
ATOM 630 C CA . TRP A 1 83 ? -13.701 0.046 10.058 1.00 84.00 83 TRP A CA 1
ATOM 631 C C . TRP A 1 83 ? -12.417 -0.392 9.343 1.00 84.00 83 TRP A C 1
ATOM 633 O O . TRP A 1 83 ? -11.613 0.464 8.997 1.00 84.00 83 TRP A O 1
ATOM 643 N N . ILE A 1 84 ? -12.223 -1.691 9.098 1.00 84.44 84 ILE A N 1
ATOM 644 C CA . ILE A 1 84 ? -11.088 -2.222 8.321 1.00 84.44 84 ILE A CA 1
ATOM 645 C C . ILE A 1 84 ? -11.406 -2.247 6.821 1.00 84.44 84 ILE A C 1
ATOM 647 O O . ILE A 1 84 ? -10.539 -1.968 5.996 1.00 84.44 84 ILE A O 1
ATOM 651 N N . VAL A 1 85 ? -12.649 -2.556 6.456 1.00 86.56 85 VAL A N 1
ATOM 652 C CA . VAL A 1 85 ? -13.088 -2.628 5.056 1.00 86.56 85 VAL A CA 1
ATOM 653 C C . VAL A 1 85 ? -13.081 -1.247 4.394 1.00 86.56 85 VAL A C 1
ATOM 655 O O . VAL A 1 85 ? -12.714 -1.143 3.227 1.00 86.56 85 VAL A O 1
ATOM 658 N N . VAL A 1 86 ? -13.420 -0.183 5.128 1.00 87.81 86 VAL A N 1
ATOM 659 C CA . VAL A 1 86 ? -13.395 1.199 4.612 1.00 87.81 86 VAL A CA 1
ATOM 660 C C . VAL A 1 86 ? -12.009 1.607 4.068 1.00 87.81 86 VAL A C 1
ATOM 662 O O . VAL A 1 86 ? -11.953 2.001 2.904 1.00 87.81 86 VAL A O 1
ATOM 665 N N . PRO A 1 87 ? -10.894 1.467 4.816 1.00 87.69 87 PRO A N 1
ATOM 666 C CA . PRO A 1 87 ? -9.541 1.707 4.313 1.00 87.69 87 PRO A CA 1
ATOM 667 C C . PRO A 1 87 ? -9.190 0.905 3.059 1.00 87.69 87 PRO A C 1
ATOM 669 O O . PRO A 1 87 ? -8.566 1.437 2.148 1.00 87.69 87 PRO A O 1
ATOM 672 N N . VAL A 1 88 ? -9.603 -0.366 2.987 1.00 86.69 88 VAL A N 1
ATOM 673 C CA . VAL A 1 88 ? -9.315 -1.226 1.828 1.00 86.69 88 VAL A CA 1
ATOM 674 C C . VAL A 1 88 ? -10.068 -0.736 0.595 1.00 86.69 88 VAL A C 1
ATOM 676 O O . VAL A 1 88 ? -9.480 -0.613 -0.474 1.00 86.69 88 VAL A O 1
ATOM 679 N N . ILE A 1 89 ? -11.354 -0.406 0.734 1.00 89.44 89 ILE A N 1
ATOM 680 C CA . ILE A 1 89 ? -12.148 0.156 -0.366 1.00 89.44 89 ILE A CA 1
ATOM 681 C C . ILE A 1 89 ? -11.586 1.516 -0.788 1.00 89.44 89 ILE A C 1
ATOM 683 O O . ILE A 1 89 ? -11.494 1.785 -1.983 1.00 89.44 89 ILE A O 1
ATOM 687 N N . TYR A 1 90 ? -11.185 2.351 0.172 1.00 88.06 90 TYR A N 1
ATOM 688 C CA . TYR A 1 90 ? -10.555 3.638 -0.105 1.00 88.06 90 TYR A CA 1
ATOM 689 C C . TYR A 1 90 ? -9.239 3.472 -0.869 1.00 88.06 90 TYR A C 1
ATOM 691 O O . TYR A 1 90 ? -9.034 4.161 -1.865 1.00 88.06 90 TYR A O 1
ATOM 699 N N . GLY A 1 91 ? -8.398 2.512 -0.478 1.00 86.88 91 GLY A N 1
ATOM 700 C CA . GLY A 1 91 ? -7.178 2.188 -1.208 1.00 86.88 91 GLY A CA 1
ATOM 701 C C . GLY A 1 91 ? -7.460 1.688 -2.622 1.00 86.88 91 GLY A C 1
ATOM 702 O O . GLY A 1 91 ? -6.811 2.112 -3.574 1.00 86.88 91 GLY A O 1
ATOM 703 N N . ILE A 1 92 ? -8.452 0.808 -2.801 1.00 86.62 92 ILE A N 1
ATOM 704 C CA . ILE A 1 92 ? -8.835 0.335 -4.142 1.00 86.62 92 ILE A CA 1
ATOM 705 C C . ILE A 1 92 ? -9.303 1.524 -4.986 1.00 86.62 92 ILE A C 1
ATOM 707 O O . ILE A 1 92 ? -8.865 1.690 -6.121 1.00 86.62 92 ILE A O 1
ATOM 711 N N . ALA A 1 93 ? -10.159 2.382 -4.431 1.00 87.81 93 ALA A N 1
ATOM 712 C CA . ALA A 1 93 ? -10.627 3.573 -5.121 1.00 87.81 93 ALA A CA 1
ATOM 713 C C . ALA A 1 93 ? -9.458 4.502 -5.485 1.00 87.81 93 ALA A C 1
ATOM 715 O O . ALA A 1 93 ? -9.377 4.950 -6.626 1.00 87.81 93 ALA A O 1
ATOM 716 N N . SER A 1 94 ? -8.515 4.747 -4.574 1.00 83.31 94 SER A N 1
ATOM 717 C CA . SER A 1 94 ? -7.363 5.609 -4.849 1.00 83.31 94 SER A CA 1
ATOM 718 C C . SER A 1 94 ? -6.511 5.060 -6.000 1.00 83.31 94 SER A C 1
ATOM 720 O O . SER A 1 94 ? -6.119 5.834 -6.872 1.00 83.31 94 SER A O 1
ATOM 722 N N . ALA A 1 95 ? -6.322 3.740 -6.073 1.00 83.69 95 ALA A N 1
ATOM 723 C CA . ALA A 1 95 ? -5.555 3.080 -7.127 1.00 83.69 95 ALA A CA 1
ATOM 724 C C . ALA A 1 95 ? -6.206 3.170 -8.519 1.00 83.69 95 ALA A C 1
ATOM 726 O O . ALA A 1 95 ? -5.493 3.218 -9.520 1.00 83.69 95 ALA A O 1
ATOM 727 N N . PHE A 1 96 ? -7.542 3.197 -8.599 1.00 80.06 96 PHE A N 1
ATOM 728 C CA . PHE A 1 96 ? -8.266 3.310 -9.874 1.00 80.06 96 PHE A CA 1
ATOM 729 C C . PHE A 1 96 ? -8.561 4.756 -10.290 1.00 80.06 96 PHE A C 1
ATOM 731 O O . PHE A 1 96 ? -8.545 5.058 -11.482 1.00 80.06 96 PHE A O 1
ATOM 738 N N . PHE A 1 97 ? -8.861 5.640 -9.337 1.00 78.12 97 PHE A N 1
ATOM 739 C CA . PHE A 1 97 ? -9.268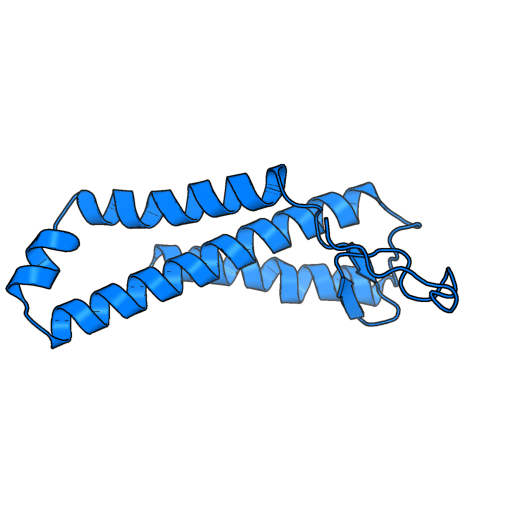 7.020 -9.621 1.00 78.12 97 PHE A CA 1
ATOM 740 C C . PHE A 1 97 ? -8.092 8.005 -9.670 1.00 78.12 97 PHE A C 1
ATOM 742 O O . PHE A 1 97 ? -8.211 9.051 -10.308 1.00 78.12 97 PHE A O 1
ATOM 749 N N . THR A 1 98 ? -6.959 7.696 -9.032 1.00 76.31 98 THR A N 1
ATOM 750 C CA . THR A 1 98 ? -5.791 8.592 -8.997 1.00 76.31 98 THR A CA 1
ATOM 751 C C . THR A 1 98 ? -4.782 8.202 -10.068 1.00 76.31 98 THR A C 1
ATOM 753 O O . THR A 1 98 ? -4.576 7.021 -10.342 1.00 76.31 98 THR A O 1
ATOM 756 N N . LYS A 1 99 ? -4.105 9.195 -10.662 1.00 73.56 99 LYS A N 1
ATOM 757 C CA . LYS A 1 99 ? -2.946 8.934 -11.527 1.00 73.56 99 LYS A CA 1
ATOM 758 C C . LYS A 1 99 ? -1.884 8.192 -10.701 1.00 73.56 99 LYS A C 1
ATOM 760 O O . LYS A 1 99 ? -1.476 8.727 -9.667 1.00 73.56 99 LYS A O 1
ATOM 765 N N . PRO A 1 100 ? -1.444 6.992 -11.116 1.00 76.88 100 PRO A N 1
ATOM 766 C CA . PRO A 1 100 ? -0.456 6.245 -10.357 1.00 76.88 100 PRO A CA 1
ATOM 767 C C . PRO A 1 100 ? 0.879 6.982 -10.351 1.00 76.88 100 PRO A C 1
ATOM 769 O O . PRO A 1 100 ? 1.222 7.702 -11.295 1.00 76.88 100 PRO A O 1
ATOM 772 N N . VAL A 1 101 ? 1.635 6.786 -9.275 1.00 82.00 101 VAL A N 1
ATOM 773 C CA . VAL A 1 101 ? 2.993 7.312 -9.174 1.00 82.00 101 VAL A CA 1
ATOM 774 C C . VAL A 1 101 ? 3.914 6.570 -10.136 1.00 82.00 101 VAL A C 1
ATOM 776 O O . VAL A 1 101 ? 3.851 5.356 -10.279 1.00 82.00 101 VAL A O 1
ATOM 779 N N . ASN A 1 102 ? 4.789 7.299 -10.809 1.00 82.94 102 ASN A N 1
ATOM 780 C CA . ASN A 1 102 ? 5.765 6.748 -11.732 1.00 82.94 102 ASN A CA 1
ATOM 781 C C . ASN A 1 102 ? 7.134 6.734 -11.067 1.00 82.94 102 ASN A C 1
ATOM 783 O O . ASN A 1 102 ? 7.597 7.749 -10.546 1.00 82.94 102 ASN A O 1
ATOM 787 N N . PHE A 1 103 ? 7.787 5.579 -11.105 1.00 81.50 103 PHE A N 1
ATOM 788 C CA . PHE A 1 103 ? 9.148 5.437 -10.617 1.00 81.50 103 PHE A CA 1
ATOM 789 C C . PHE A 1 103 ? 10.145 6.057 -11.601 1.00 81.50 103 PHE A C 1
ATOM 791 O O . PHE A 1 103 ? 10.088 5.796 -12.809 1.00 81.50 103 PHE A O 1
ATOM 798 N N . SER A 1 104 ? 11.081 6.847 -11.076 1.00 81.75 104 SER A N 1
ATOM 799 C CA . SER A 1 104 ? 12.234 7.353 -11.819 1.00 81.75 104 SER A CA 1
ATOM 800 C C . SER A 1 104 ? 13.521 6.856 -11.173 1.00 81.75 104 SER A C 1
ATOM 802 O O . SER A 1 104 ? 13.871 7.274 -10.067 1.00 81.75 104 SER A O 1
ATOM 804 N N . SER A 1 105 ? 14.258 5.997 -11.882 1.00 81.69 105 SER A N 1
ATOM 805 C CA . SER A 1 105 ? 15.567 5.494 -11.443 1.00 81.69 105 SER A CA 1
ATOM 806 C C . SER A 1 105 ? 16.625 6.592 -11.305 1.00 81.69 105 SER A C 1
ATOM 808 O O . SER A 1 105 ? 17.551 6.437 -10.517 1.00 81.69 105 SER A O 1
ATOM 810 N N . ILE A 1 106 ? 16.463 7.719 -12.009 1.00 77.81 106 ILE A N 1
ATOM 811 C CA . ILE A 1 106 ? 17.375 8.874 -11.956 1.00 77.81 106 ILE A CA 1
ATOM 812 C C . ILE A 1 106 ? 17.428 9.459 -10.538 1.00 77.81 106 ILE A C 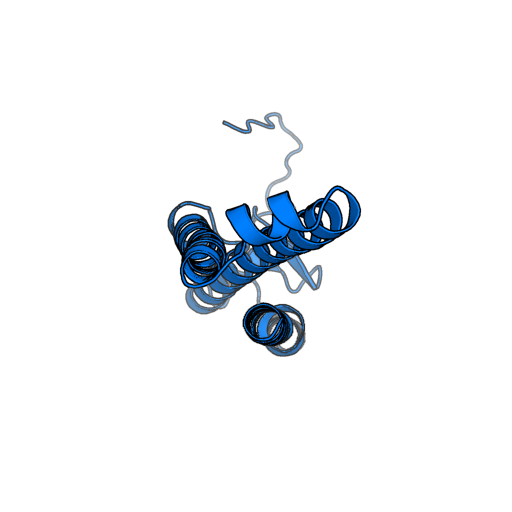1
ATOM 814 O O . ILE A 1 106 ? 18.493 9.831 -10.055 1.00 77.81 106 ILE A O 1
ATOM 818 N N . TYR A 1 107 ? 16.278 9.505 -9.863 1.00 76.56 107 TYR A N 1
ATOM 819 C CA . TYR A 1 107 ? 16.125 10.063 -8.514 1.00 76.56 107 TYR A CA 1
ATOM 820 C C . TYR A 1 107 ? 15.809 8.999 -7.461 1.00 76.56 107 TYR A C 1
ATOM 822 O O . TYR A 1 107 ? 15.590 9.326 -6.295 1.00 76.56 107 TYR A O 1
ATOM 830 N N . PHE A 1 108 ? 15.733 7.733 -7.876 1.00 81.50 108 PHE A N 1
ATOM 831 C CA . PHE A 1 108 ? 15.396 6.603 -7.015 1.00 81.50 108 PHE A CA 1
ATOM 832 C C . PHE A 1 108 ? 14.084 6.804 -6.228 1.00 81.50 108 PHE A C 1
ATOM 834 O O . PHE A 1 108 ? 13.960 6.373 -5.086 1.00 81.50 108 PHE A O 1
ATOM 841 N N . SER A 1 109 ? 13.119 7.510 -6.828 1.00 84.19 109 SER A N 1
ATOM 842 C CA . SER A 1 109 ? 11.905 7.991 -6.155 1.00 84.19 109 SER A CA 1
ATOM 843 C C . SER A 1 109 ? 10.673 7.915 -7.061 1.00 84.19 109 SER A C 1
ATOM 845 O O . SER A 1 109 ? 10.778 7.808 -8.287 1.00 84.19 109 SER A O 1
ATOM 847 N N . TRP A 1 110 ? 9.499 7.981 -6.433 1.00 82.88 110 TRP A N 1
ATOM 848 C CA . TRP A 1 110 ? 8.186 7.887 -7.066 1.00 82.88 110 TRP A CA 1
ATOM 849 C C . TRP A 1 110 ? 7.548 9.271 -7.213 1.00 82.88 110 TRP A C 1
ATOM 851 O O . TRP A 1 110 ? 7.436 10.010 -6.237 1.00 82.88 110 TRP A O 1
ATOM 861 N N . PHE A 1 111 ? 7.100 9.621 -8.421 1.00 83.31 111 PHE A N 1
ATOM 862 C CA . PHE A 1 111 ? 6.529 10.936 -8.718 1.00 83.31 111 PHE A CA 1
ATOM 863 C C . PHE A 1 111 ? 5.222 10.842 -9.498 1.00 83.31 111 PHE A C 1
ATOM 865 O O . PHE A 1 111 ? 5.063 10.007 -10.383 1.00 83.31 111 PHE A O 1
ATOM 872 N N . PHE A 1 112 ? 4.298 11.767 -9.246 1.00 76.38 112 PHE A N 1
ATOM 873 C CA . PHE A 1 112 ? 3.063 11.873 -10.030 1.00 76.38 112 PHE A CA 1
ATOM 874 C C . PHE A 1 112 ? 3.299 12.389 -11.459 1.00 76.38 112 PHE A C 1
ATOM 876 O O . PHE A 1 112 ? 2.502 12.101 -12.350 1.00 76.38 112 PHE A O 1
ATOM 883 N N . ASN A 1 113 ? 4.395 13.122 -11.696 1.00 71.50 113 ASN A N 1
ATOM 884 C CA . ASN A 1 113 ? 4.764 13.627 -13.017 1.00 71.50 113 ASN A CA 1
ATOM 885 C C . ASN A 1 113 ? 5.949 12.822 -13.596 1.00 71.50 113 ASN A C 1
ATOM 887 O O . ASN A 1 113 ? 7.053 12.908 -13.060 1.00 71.50 113 ASN A O 1
ATOM 891 N N . PRO A 1 114 ? 5.757 12.049 -14.682 1.00 63.22 114 PRO A N 1
ATOM 892 C CA . PRO A 1 114 ? 6.826 11.259 -15.295 1.00 63.22 114 PRO A CA 1
ATOM 893 C C . PRO A 1 114 ? 7.845 12.100 -16.085 1.00 63.22 114 PRO A C 1
ATOM 895 O O . PRO A 1 114 ? 8.904 11.582 -16.431 1.00 63.22 114 PRO A O 1
ATOM 898 N N . HIS A 1 115 ? 7.546 13.373 -16.375 1.00 62.34 115 HIS A N 1
ATOM 899 C CA . HIS A 1 115 ? 8.379 14.270 -17.188 1.00 62.34 115 HIS A CA 1
ATOM 900 C C . HIS A 1 115 ? 9.167 15.300 -16.378 1.00 62.34 115 HIS A C 1
ATOM 902 O O . HIS A 1 115 ? 9.676 16.251 -16.970 1.00 62.34 115 HIS A O 1
ATOM 908 N N . LEU A 1 116 ? 9.288 15.115 -15.059 1.00 60.62 116 LEU A N 1
ATOM 909 C CA . LEU A 1 116 ? 10.126 15.961 -14.205 1.00 60.62 116 LEU A CA 1
ATOM 910 C C . LEU A 1 116 ? 11.490 16.206 -14.883 1.00 60.62 116 LEU A C 1
ATOM 912 O O . LEU A 1 116 ? 12.285 15.278 -15.031 1.00 60.62 116 LEU A O 1
ATOM 916 N N . PHE A 1 117 ? 11.708 17.457 -15.312 1.00 53.62 117 PHE A N 1
ATOM 917 C CA . PHE A 1 117 ? 12.916 18.002 -15.954 1.00 53.62 117 PHE A CA 1
ATOM 918 C C . PHE A 1 117 ? 13.223 17.625 -17.422 1.00 53.62 117 PHE A C 1
ATOM 920 O O . PHE A 1 117 ? 14.285 18.004 -17.911 1.00 53.62 117 PHE A O 1
ATOM 927 N N . TYR A 1 118 ? 12.342 16.935 -18.163 1.00 52.50 118 TYR A N 1
ATOM 928 C CA . TYR A 1 118 ? 12.522 16.757 -19.628 1.00 52.50 118 TYR A CA 1
ATOM 929 C C . TYR A 1 118 ? 11.847 17.866 -20.449 1.00 52.50 118 TYR A C 1
ATOM 931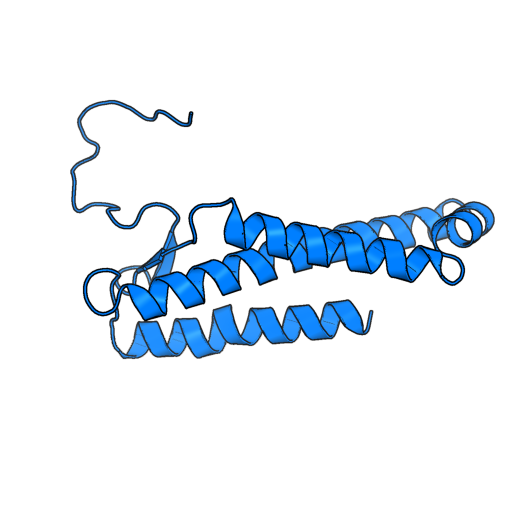 O O . TYR A 1 118 ? 12.236 18.145 -21.581 1.00 52.50 118 TYR A O 1
ATOM 939 N N . ILE A 1 119 ? 10.827 18.490 -19.863 1.00 53.03 119 ILE A N 1
ATOM 940 C CA . ILE A 1 119 ? 10.232 19.739 -20.321 1.00 53.03 119 ILE A CA 1
ATOM 941 C C . ILE A 1 119 ? 10.663 20.760 -19.277 1.00 53.03 119 ILE A C 1
ATOM 943 O O . ILE A 1 119 ? 10.413 20.570 -18.088 1.00 53.03 119 ILE A O 1
ATOM 947 N N . ASP A 1 120 ? 11.375 21.793 -19.704 1.00 50.06 120 ASP A N 1
ATOM 948 C CA . ASP A 1 120 ? 11.598 22.966 -18.876 1.00 50.06 120 ASP A CA 1
ATOM 949 C C . ASP A 1 120 ? 10.216 23.529 -18.495 1.00 50.06 120 ASP A C 1
ATOM 951 O O . ASP A 1 120 ? 9.553 24.168 -19.312 1.00 50.06 120 ASP A O 1
ATOM 955 N N . ASP A 1 121 ? 9.776 23.336 -17.250 1.00 55.25 121 ASP A N 1
ATOM 956 C CA . ASP A 1 121 ? 8.664 24.090 -16.649 1.00 55.25 121 ASP A CA 1
ATOM 957 C C . ASP A 1 121 ? 9.090 25.562 -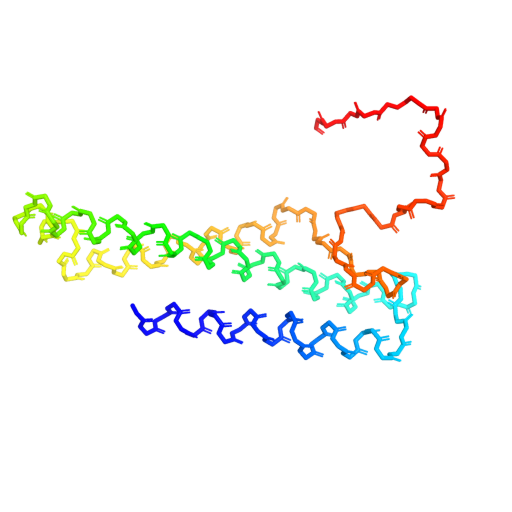16.395 1.00 55.25 121 ASP A C 1
ATOM 959 O O . ASP A 1 121 ? 8.706 26.186 -15.407 1.00 55.25 121 ASP A O 1
ATOM 963 N N . THR A 1 122 ? 9.928 26.136 -17.269 1.00 51.31 122 THR A N 1
ATOM 964 C CA . THR A 1 122 ? 10.361 27.541 -17.219 1.00 51.31 122 THR A CA 1
ATOM 965 C C . THR A 1 122 ? 9.397 28.483 -17.932 1.00 51.31 122 THR A C 1
ATOM 967 O O . THR A 1 122 ? 9.656 29.680 -17.969 1.00 51.31 122 THR A O 1
ATOM 970 N N . ASN A 1 123 ? 8.254 27.990 -18.417 1.00 45.19 123 ASN A N 1
ATOM 971 C CA . ASN A 1 123 ? 7.148 28.837 -18.851 1.00 45.19 123 ASN A CA 1
ATOM 972 C C . ASN A 1 123 ? 5.820 28.327 -18.277 1.00 45.19 123 ASN A C 1
ATOM 974 O O . ASN A 1 123 ? 5.150 27.485 -18.861 1.00 45.19 123 ASN A O 1
ATOM 978 N N . GLU A 1 124 ? 5.477 28.876 -17.112 1.00 55.06 124 GLU A N 1
ATOM 979 C CA . GLU A 1 124 ? 4.111 29.194 -16.685 1.00 55.06 124 GLU A CA 1
ATOM 980 C C . GLU A 1 124 ? 3.030 28.134 -16.977 1.00 55.06 124 GLU A C 1
ATOM 982 O O . GLU A 1 124 ? 2.366 28.159 -18.008 1.00 55.06 124 GLU A O 1
ATOM 987 N N . THR A 1 125 ? 2.759 27.249 -16.014 1.00 42.78 125 THR A N 1
ATOM 988 C CA . THR A 1 125 ? 1.454 27.169 -15.318 1.00 42.78 125 THR A CA 1
ATOM 989 C C . THR A 1 125 ? 1.372 25.900 -14.475 1.00 42.78 125 THR A C 1
ATOM 991 O O . THR A 1 125 ? 0.965 24.822 -14.903 1.00 42.78 125 THR A O 1
ATOM 994 N N . VAL A 1 126 ? 1.668 26.083 -13.192 1.00 50.06 126 VAL A N 1
ATOM 995 C CA . VAL A 1 126 ? 1.078 25.289 -12.119 1.00 50.06 126 VAL A CA 1
ATOM 996 C C . VAL A 1 126 ? -0.445 25.419 -12.238 1.00 50.0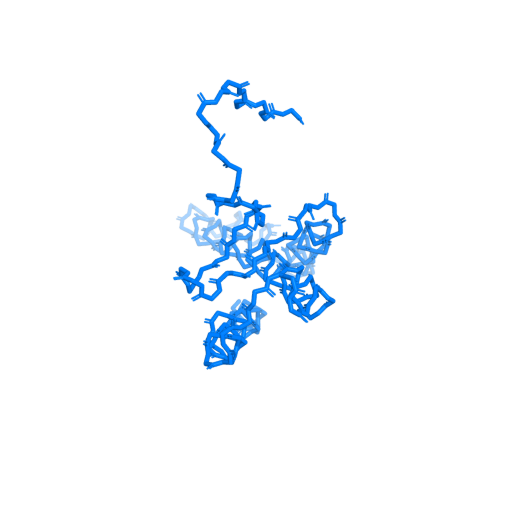6 126 VAL A C 1
ATOM 998 O O . VAL A 1 126 ? -1.019 26.407 -11.793 1.00 50.06 126 VAL A O 1
ATOM 1001 N N . SER A 1 127 ? -1.101 24.438 -12.853 1.00 35.38 127 SER A N 1
ATOM 1002 C CA . SER A 1 127 ? -2.559 24.299 -12.808 1.00 35.38 127 SER A CA 1
ATOM 1003 C C . SER A 1 127 ? -2.885 22.946 -12.196 1.00 35.38 127 SER A C 1
ATOM 1005 O O . SER A 1 127 ? -3.092 21.959 -12.897 1.00 35.38 127 SER A O 1
ATOM 1007 N N . TYR A 1 128 ? -2.895 22.895 -10.864 1.00 45.03 128 TYR A N 1
ATOM 1008 C CA . TYR A 1 128 ? -3.680 21.885 -10.166 1.00 45.03 128 TYR A CA 1
ATOM 1009 C C . TYR A 1 128 ? -5.151 22.227 -10.419 1.00 45.03 128 TYR A C 1
ATOM 1011 O O . TYR A 1 128 ? -5.670 23.208 -9.884 1.00 45.03 128 TYR A O 1
ATOM 1019 N N . SER A 1 129 ? -5.808 21.469 -11.289 1.00 34.91 129 SER A N 1
ATOM 1020 C CA . SER A 1 129 ? -7.266 21.419 -11.434 1.00 34.91 129 SER A CA 1
ATOM 1021 C C . SER A 1 129 ? -7.660 20.011 -11.848 1.00 34.91 129 SER A C 1
ATOM 1023 O O . SER A 1 129 ? -7.034 19.489 -12.798 1.00 34.91 129 SER A O 1
#

Solvent-accessible surface area (backbone atoms only — not comparable to full-atom values): 7136 Å² total; per-residue (Å²): 110,71,70,56,54,54,45,50,55,56,36,45,45,42,72,45,55,46,45,48,53,38,40,74,72,54,44,37,54,89,78,46,49,69,61,36,47,54,51,15,22,50,46,44,21,35,52,51,20,45,56,45,48,52,51,54,50,52,50,51,53,53,31,47,73,74,35,61,69,57,28,46,74,63,51,45,74,74,47,39,54,54,65,54,48,50,25,50,51,50,8,53,48,45,33,72,76,41,82,45,32,32,48,33,34,92,74,71,42,73,30,79,60,85,54,79,79,79,54,79,82,82,68,85,75,94,70,94,124

Nearest PDB structures (foldseek):
  8j19-assembly1_R  TM=6.221E-01  e=2.776E-01  Homo sapiens
  8zsv-assembly1_R  TM=6.199E-01  e=1.372E+00  Escherichia coli
  8ugw-assembly1_A  TM=6.695E-01  e=2.017E+00  Tequatrovirus T4
  8pm2-assembly1_R  TM=8.772E-01  e=6.072E+00  Mus musculus

InterPro domains:
  IPR019425 7TM GPCR, serpentine receptor class t (Srt) [PF10321] (1-118)
  IPR019425 7TM GPCR, serpentine receptor class t (Srt) [PTHR23021] (1-116)

pLDDT: mean 80.77, std 12.72, range [34.91, 93.0]

Sequence (129 aa):
MFCIGVIDMMALLDAGILTGYLGYNGYVFCSSPRLIYIAGAYAMFCWSAESTMEVVLAINRCAELWSNVLADKLFSGKKLIVWIVVPVIYGIASAFFTKPVNFSSIYFSWFFNPHLFYIDDTNETVSYS

Foldseek 3Di:
DVVLVVLVVQLCCLLPVVLVVCLVVQDACVPCVPSQLVSQLSNQLSVQLNVQVVVLVVVLVVQVVVDPVSSCVCCPDCNVVVSNVVSNVRSNCRSVVPQGWGAGSVVSDTHSDSCVPVDPPVDDDPDPD

Secondary structure (DSSP, 8-state):
-HHHHHHHHHHHIIIIIIHHHHHHTT--TTT-HHHHHHHHHHHHHHHHHHHHHHHHHHHHHHHHHH-HHHHHHHHSTTHHHHHHHHHHHHHHHHHHHSPPPEEETTTTEEES-TTTTTS-TTS------

Radius of gyration: 18.76 Å; Cα contacts (8 Å, |Δi|>4): 120; chains: 1; bounding box: 39×37×49 Å

Organism: Meloidogyne enterolobii (NCBI:txid390850)

Mean predicted aligned error: 8.68 Å